Protein AF-A0A5C7PHP4-F1 (afdb_monomer_lite)

pLDDT: mean 81.14, std 15.87, range [39.16, 95.44]

Sequence (72 aa):
MNVLLHPRRLRPLPSAIGEEFAISTAHELVGLYNSLRRAGGVPAHELEAAREAAARWCRRAGLTFNPDEETP

Foldseek 3Di:
DDDDDDPPPDDPDDVVVQLVVLVVQLVVLLVVLVCLVPPPPRDPVVNVVSVVSNCVSCVSNVHDDDNPDDPD

Radius of gyration: 17.44 Å; chains: 1; bounding box: 55×24×30 Å

Structure (mmCIF, N/CA/C/O backbone):
data_AF-A0A5C7PHP4-F1
#
_entry.id   AF-A0A5C7PHP4-F1
#
loop_
_atom_site.group_PDB
_atom_site.id
_atom_site.type_symbol
_atom_site.label_atom_id
_atom_site.label_alt_id
_atom_site.label_comp_id
_atom_site.label_asym_id
_atom_site.label_entity_id
_atom_site.label_seq_id
_atom_site.pdbx_PDB_ins_code
_atom_site.Cartn_x
_atom_site.Cartn_y
_atom_site.Cartn_z
_atom_site.occupancy
_atom_site.B_iso_or_equiv
_atom_site.auth_seq_id
_atom_site.auth_comp_id
_atom_site.auth_asym_id
_atom_site.auth_atom_id
_atom_site.pdbx_PDB_model_num
ATOM 1 N N . MET A 1 1 ? -41.550 9.711 -19.602 1.00 39.16 1 MET A N 1
ATOM 2 C CA . MET A 1 1 ? -41.732 9.607 -18.139 1.00 39.16 1 MET A CA 1
ATOM 3 C C . MET A 1 1 ? -40.373 9.878 -17.501 1.00 39.16 1 MET A C 1
ATOM 5 O O . MET A 1 1 ? -39.508 9.020 -17.579 1.00 39.16 1 MET A O 1
ATOM 9 N N . ASN A 1 2 ? -40.123 11.103 -17.026 1.00 43.50 2 ASN A N 1
ATOM 10 C CA . ASN A 1 2 ? -38.819 11.501 -16.476 1.00 43.50 2 ASN A CA 1
ATOM 11 C C . ASN A 1 2 ? -38.766 11.148 -14.986 1.00 43.50 2 ASN A C 1
ATOM 13 O O . ASN A 1 2 ? -39.502 11.729 -14.192 1.00 43.50 2 ASN A O 1
ATOM 17 N N . VAL A 1 3 ? -37.917 10.190 -14.610 1.00 51.50 3 VAL A N 1
ATOM 18 C CA . VAL A 1 3 ? -37.680 9.832 -13.207 1.00 51.50 3 VAL A CA 1
ATOM 19 C C . VAL A 1 3 ? -36.623 10.783 -12.647 1.00 51.50 3 VAL A C 1
ATOM 21 O O . VAL A 1 3 ? -35.436 10.648 -12.931 1.00 51.50 3 VAL A O 1
ATOM 24 N N . LEU A 1 4 ? -37.061 11.764 -11.859 1.00 55.91 4 LEU A N 1
ATOM 25 C CA . LEU A 1 4 ? -36.181 12.615 -11.060 1.00 55.91 4 LEU A CA 1
ATOM 26 C C . LEU A 1 4 ? -35.619 11.789 -9.893 1.00 55.91 4 LEU A C 1
ATOM 28 O O . LEU A 1 4 ? -36.297 11.564 -8.892 1.00 55.91 4 LEU A O 1
ATOM 32 N N . LEU A 1 5 ? -34.379 11.313 -10.018 1.00 58.44 5 LEU A N 1
ATOM 33 C CA . LEU A 1 5 ? -33.646 10.707 -8.905 1.00 58.44 5 LEU A CA 1
ATOM 34 C C . LEU A 1 5 ? -33.076 11.825 -8.022 1.00 58.44 5 LEU A C 1
ATOM 36 O O . LEU A 1 5 ? -32.147 12.526 -8.417 1.00 58.44 5 LEU A O 1
ATOM 40 N N . HIS A 1 6 ? -33.627 12.000 -6.819 1.00 57.72 6 HIS A N 1
ATOM 41 C CA . HIS A 1 6 ? -33.043 12.899 -5.823 1.00 57.72 6 HIS A CA 1
ATOM 42 C C . HIS A 1 6 ? -31.613 12.456 -5.463 1.00 57.72 6 HIS A C 1
ATOM 44 O O . HIS A 1 6 ? -31.374 11.250 -5.324 1.00 57.72 6 HIS A O 1
ATOM 50 N N . PRO A 1 7 ? -30.670 13.397 -5.259 1.00 56.94 7 PRO A N 1
ATOM 51 C CA . PRO A 1 7 ? -29.312 13.068 -4.850 1.00 56.94 7 PRO A CA 1
ATOM 52 C C . PRO A 1 7 ? -29.362 12.380 -3.485 1.00 56.94 7 PRO A C 1
ATOM 54 O O . PRO A 1 7 ? -29.610 13.000 -2.448 1.00 56.94 7 PRO A O 1
ATOM 57 N N . ARG A 1 8 ? -29.165 11.060 -3.484 1.00 61.25 8 ARG A N 1
ATOM 58 C CA . ARG A 1 8 ? -29.049 10.282 -2.255 1.00 61.25 8 ARG A CA 1
ATOM 59 C C . ARG A 1 8 ? -27.775 10.734 -1.554 1.00 61.25 8 ARG A C 1
ATOM 61 O O . ARG A 1 8 ? -26.677 10.440 -2.014 1.00 61.25 8 ARG A O 1
ATOM 68 N N . ARG A 1 9 ? -27.930 11.451 -0.438 1.00 59.06 9 ARG A N 1
ATOM 69 C CA . ARG A 1 9 ? -26.843 11.680 0.518 1.00 59.06 9 ARG A CA 1
ATOM 70 C C . ARG A 1 9 ? -26.287 10.313 0.908 1.00 59.06 9 ARG A C 1
ATOM 72 O O . ARG A 1 9 ? -26.976 9.540 1.575 1.00 59.06 9 ARG A O 1
ATOM 79 N N . LEU A 1 10 ? -25.080 10.005 0.438 1.00 61.84 10 LEU A N 1
ATOM 80 C CA . LEU A 1 10 ? -24.341 8.828 0.871 1.00 61.84 10 LEU A CA 1
ATOM 81 C C . LEU A 1 10 ? -24.194 8.945 2.386 1.00 61.84 10 LEU A C 1
ATOM 83 O O . LEU A 1 10 ? -23.635 9.921 2.888 1.00 61.84 10 LEU A O 1
ATOM 87 N N . ARG A 1 11 ? -24.786 8.001 3.122 1.00 61.22 11 ARG A N 1
ATOM 88 C CA . ARG A 1 11 ? -24.580 7.942 4.567 1.00 61.22 11 ARG A CA 1
ATOM 89 C C . ARG A 1 11 ? -23.102 7.617 4.799 1.00 61.22 11 ARG A C 1
ATOM 91 O O . ARG A 1 11 ? -22.561 6.813 4.036 1.00 61.22 11 ARG A O 1
ATOM 98 N N . PRO A 1 12 ? -22.453 8.215 5.811 1.00 59.84 12 PRO A N 1
ATOM 99 C CA . PRO A 1 12 ? -21.116 7.797 6.199 1.00 59.84 12 PRO A CA 1
ATOM 100 C C . PRO A 1 12 ? -21.133 6.288 6.452 1.00 59.84 12 PRO A C 1
ATOM 102 O O . PRO A 1 12 ? -22.041 5.789 7.122 1.00 59.84 12 PRO A O 1
ATOM 105 N N . LEU A 1 13 ? -20.171 5.565 5.880 1.00 61.25 13 LEU A N 1
ATOM 106 C CA . LEU A 1 13 ? -19.978 4.158 6.213 1.00 61.25 13 LEU A CA 1
ATOM 107 C C . LEU A 1 13 ? -19.751 4.040 7.730 1.00 61.25 13 LEU A C 1
ATOM 109 O O . LEU A 1 13 ? -19.101 4.918 8.306 1.00 61.25 13 LEU A O 1
ATOM 113 N N . PRO A 1 14 ? -20.272 2.986 8.382 1.00 64.25 14 PRO A N 1
ATOM 114 C CA . PRO A 1 14 ? -19.933 2.686 9.768 1.00 64.25 14 PRO A CA 1
ATOM 115 C C . PRO A 1 14 ? -18.410 2.689 9.935 1.00 64.25 14 PRO A C 1
ATOM 117 O O . PRO A 1 14 ? -17.710 2.096 9.112 1.00 64.25 14 PRO A O 1
ATOM 120 N N . SER A 1 15 ? -17.901 3.354 10.976 1.00 61.66 15 SER A N 1
ATOM 121 C CA . SER A 1 15 ? -16.459 3.552 11.193 1.00 61.66 15 SE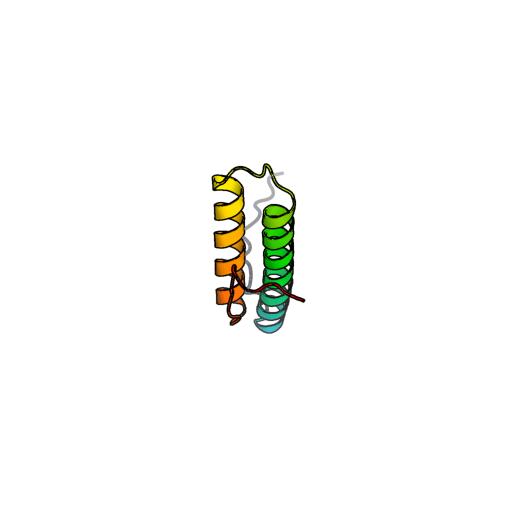R A CA 1
ATOM 122 C C . SER A 1 15 ? -15.670 2.243 11.146 1.00 61.66 15 SER A C 1
ATOM 124 O O . SER A 1 15 ? -14.642 2.198 10.486 1.00 61.66 15 SER A O 1
ATOM 126 N N . ALA A 1 16 ? -16.213 1.160 11.711 1.00 64.44 16 ALA A N 1
ATOM 127 C CA . ALA A 1 16 ? -15.598 -0.169 11.693 1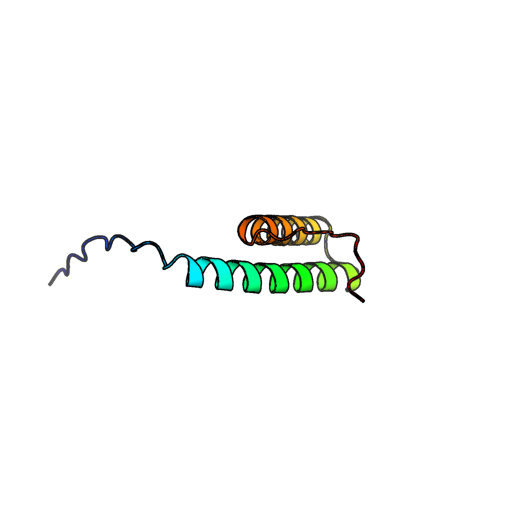.00 64.44 16 ALA A CA 1
ATOM 128 C C . ALA A 1 16 ? -15.370 -0.728 10.273 1.00 64.44 16 ALA A C 1
ATOM 130 O O . ALA A 1 16 ? -14.303 -1.255 9.983 1.00 64.44 16 ALA A O 1
ATOM 131 N N . ILE A 1 17 ? -16.335 -0.553 9.358 1.00 68.06 17 ILE A N 1
ATOM 132 C CA . ILE A 1 17 ? -16.195 -0.982 7.953 1.00 68.06 17 ILE A CA 1
ATOM 133 C C . ILE A 1 17 ? -15.170 -0.095 7.236 1.00 68.06 17 ILE A C 1
ATOM 135 O O . ILE A 1 17 ? -14.396 -0.569 6.409 1.00 68.06 17 ILE A O 1
ATOM 139 N N . GLY A 1 18 ? -15.154 1.203 7.554 1.00 77.31 18 GLY A N 1
ATOM 140 C CA . GLY A 1 18 ? -14.180 2.145 7.005 1.00 77.31 18 GLY A CA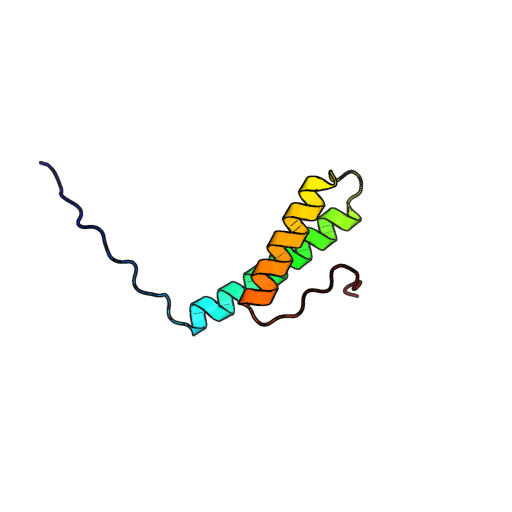 1
ATOM 141 C C . GLY A 1 18 ? -12.745 1.880 7.469 1.00 77.31 18 GLY A C 1
ATOM 142 O O . GLY A 1 18 ? -11.820 2.076 6.683 1.00 77.31 18 GLY A O 1
ATOM 143 N N . GLU A 1 19 ? -12.570 1.434 8.713 1.00 82.00 19 GLU A N 1
ATOM 144 C CA . GLU A 1 19 ? -11.280 1.075 9.311 1.00 82.00 19 GLU A CA 1
ATOM 145 C C . GLU A 1 19 ? -10.748 -0.246 8.751 1.00 82.00 19 GLU A C 1
ATOM 147 O O . GLU A 1 19 ? -9.623 -0.274 8.255 1.00 82.00 19 GLU A O 1
ATOM 152 N N . GLU A 1 20 ? -11.559 -1.308 8.733 1.00 86.25 20 GLU A N 1
ATOM 153 C CA . GLU A 1 20 ? -11.161 -2.607 8.170 1.00 86.25 20 GLU A CA 1
ATOM 154 C C . GLU A 1 20 ? -10.792 -2.482 6.685 1.00 86.25 20 GLU A C 1
ATOM 156 O O . GLU A 1 20 ? -9.744 -2.967 6.252 1.00 86.25 20 GLU A O 1
ATOM 161 N N . PHE A 1 21 ? -11.595 -1.736 5.921 1.00 88.62 21 PHE A N 1
ATOM 162 C CA . PHE A 1 21 ? -11.298 -1.441 4.522 1.00 88.62 21 PHE A CA 1
ATOM 163 C C . PHE A 1 21 ? -10.000 -0.640 4.359 1.00 88.62 21 PHE A C 1
ATOM 165 O O . PHE A 1 21 ? -9.219 -0.905 3.444 1.00 88.62 21 PHE A O 1
ATOM 172 N N . ALA A 1 22 ? -9.739 0.336 5.237 1.00 88.94 22 ALA A N 1
ATOM 173 C CA . ALA A 1 22 ? -8.503 1.109 5.185 1.00 88.94 22 ALA A CA 1
ATOM 174 C C . ALA A 1 22 ? -7.272 0.246 5.480 1.00 88.94 22 ALA A C 1
ATOM 176 O O . ALA A 1 22 ? -6.259 0.405 4.799 1.00 88.94 22 ALA A O 1
ATOM 177 N N . ILE A 1 23 ? -7.371 -0.675 6.441 1.00 91.06 23 ILE A N 1
ATOM 178 C CA . ILE A 1 23 ? -6.301 -1.616 6.789 1.00 91.06 23 ILE A CA 1
ATOM 179 C C . ILE A 1 23 ? -6.034 -2.581 5.628 1.00 91.06 23 ILE A C 1
ATOM 181 O O . ILE A 1 23 ? -4.880 -2.719 5.217 1.00 91.06 23 ILE A O 1
ATOM 185 N N . SER A 1 24 ? -7.070 -3.210 5.054 1.00 93.00 24 SER A N 1
ATOM 186 C CA . SER A 1 24 ? -6.876 -4.152 3.938 1.00 93.00 24 SER A CA 1
ATOM 187 C C . SER A 1 24 ? -6.262 -3.451 2.723 1.00 93.00 24 SER A C 1
ATOM 189 O O . SER A 1 24 ? -5.274 -3.928 2.165 1.00 93.00 24 SER A O 1
ATOM 191 N N . THR A 1 25 ? -6.776 -2.265 2.383 1.00 92.62 25 THR A N 1
ATOM 192 C CA . THR A 1 25 ? -6.270 -1.466 1.260 1.00 92.62 25 THR A CA 1
ATOM 193 C C . THR A 1 25 ? -4.820 -1.038 1.493 1.00 92.62 25 THR A C 1
ATOM 195 O O . THR A 1 25 ? -4.013 -1.046 0.564 1.00 92.62 25 THR A O 1
ATOM 198 N N . ALA A 1 26 ? -4.458 -0.675 2.729 1.00 93.56 26 ALA A N 1
ATOM 199 C CA . ALA A 1 26 ? -3.082 -0.334 3.073 1.00 93.56 26 ALA A CA 1
ATOM 200 C C . ALA A 1 26 ? -2.133 -1.518 2.830 1.00 93.56 26 ALA A C 1
ATOM 202 O O . ALA A 1 26 ? -1.115 -1.345 2.161 1.00 93.56 26 ALA A O 1
ATOM 203 N N . HIS A 1 27 ? -2.480 -2.720 3.299 1.00 92.56 27 HIS A N 1
ATOM 204 C CA . HIS A 1 27 ? -1.657 -3.915 3.086 1.00 92.56 27 HIS A CA 1
ATOM 205 C C . HIS A 1 27 ? -1.502 -4.277 1.603 1.00 92.56 27 HIS A C 1
ATOM 207 O O . HIS A 1 27 ? -0.387 -4.558 1.160 1.00 92.56 27 HIS A O 1
ATOM 213 N N . GLU A 1 28 ? -2.583 -4.223 0.821 1.00 94.50 28 GLU A N 1
ATOM 214 C CA . GLU A 1 28 ? -2.532 -4.496 -0.621 1.00 94.50 28 GLU A CA 1
ATOM 215 C C . GLU A 1 28 ? -1.591 -3.532 -1.353 1.00 94.50 28 GLU A C 1
ATOM 217 O O . GLU A 1 28 ? -0.755 -3.957 -2.153 1.00 94.50 28 GLU A O 1
ATOM 222 N N . LEU A 1 29 ? -1.674 -2.235 -1.047 1.00 94.81 29 LEU A N 1
ATOM 223 C CA . LEU A 1 29 ? -0.835 -1.222 -1.688 1.00 94.81 29 LEU A CA 1
ATOM 224 C C . LEU A 1 29 ? 0.635 -1.321 -1.275 1.00 94.81 29 LEU A C 1
ATOM 226 O O . LEU A 1 29 ? 1.513 -1.109 -2.111 1.00 94.81 29 LEU A O 1
ATOM 230 N N . VAL A 1 30 ? 0.919 -1.686 -0.022 1.00 94.19 30 VAL A N 1
ATOM 231 C CA . VAL A 1 30 ? 2.288 -1.992 0.424 1.00 94.19 30 VAL A CA 1
ATOM 232 C C . VAL A 1 30 ? 2.843 -3.206 -0.328 1.00 94.19 30 VAL A C 1
ATOM 234 O O . VAL A 1 30 ? 3.982 -3.171 -0.800 1.00 94.19 30 VAL A O 1
ATOM 237 N N . GLY A 1 31 ? 2.042 -4.262 -0.497 1.00 92.69 31 GLY A N 1
ATOM 238 C CA . GLY A 1 31 ? 2.421 -5.445 -1.275 1.00 92.69 31 GLY A CA 1
ATOM 239 C C . GLY A 1 31 ? 2.683 -5.126 -2.751 1.00 92.69 31 GLY A C 1
ATOM 240 O O . GLY A 1 31 ? 3.680 -5.582 -3.322 1.00 92.69 31 GLY A O 1
ATOM 241 N N . LEU A 1 32 ? 1.840 -4.285 -3.356 1.00 92.44 32 LEU A N 1
ATOM 242 C CA . LEU A 1 32 ? 2.017 -3.801 -4.725 1.00 92.44 32 LEU A CA 1
ATOM 243 C C . LEU A 1 32 ? 3.306 -2.986 -4.871 1.00 92.44 32 LEU A C 1
ATOM 245 O O . LEU A 1 32 ? 4.102 -3.272 -5.763 1.00 92.44 32 LEU A O 1
ATOM 249 N N . TYR A 1 33 ? 3.541 -2.013 -3.986 1.00 93.12 33 TYR A N 1
ATOM 250 C CA . TYR A 1 33 ? 4.760 -1.201 -3.992 1.00 93.12 33 TYR A CA 1
ATOM 251 C C . TYR A 1 33 ? 6.018 -2.074 -3.924 1.00 93.12 33 TYR A C 1
ATOM 253 O O . TYR A 1 33 ? 6.928 -1.918 -4.737 1.00 93.12 33 TYR A O 1
ATOM 261 N N . ASN A 1 34 ? 6.050 -3.043 -3.006 1.00 91.56 34 ASN A N 1
ATOM 262 C CA . ASN A 1 34 ? 7.180 -3.960 -2.879 1.00 91.56 34 ASN A CA 1
ATOM 263 C C . ASN A 1 34 ? 7.372 -4.832 -4.124 1.00 91.56 34 ASN A C 1
ATOM 265 O O . ASN A 1 34 ? 8.505 -5.052 -4.550 1.00 91.56 34 ASN A O 1
ATOM 269 N N . SER A 1 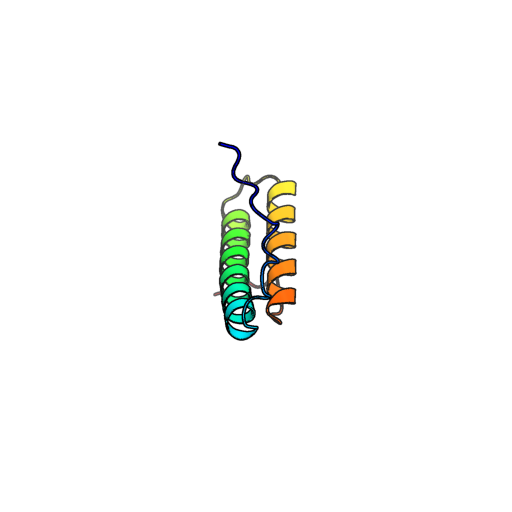35 ? 6.281 -5.291 -4.735 1.00 91.81 35 SER A N 1
ATOM 270 C CA . SER A 1 35 ? 6.335 -6.069 -5.975 1.00 91.81 35 SER A CA 1
ATOM 271 C C . SER A 1 35 ? 6.906 -5.242 -7.130 1.00 91.81 35 SER A C 1
ATOM 273 O O . SER A 1 35 ? 7.809 -5.704 -7.824 1.00 91.81 35 SER A O 1
ATOM 275 N N . LEU A 1 36 ? 6.454 -3.993 -7.286 1.00 91.69 36 LEU A N 1
ATOM 276 C CA . LEU A 1 36 ? 6.970 -3.053 -8.288 1.00 91.69 36 LEU A CA 1
ATOM 277 C C . LEU A 1 36 ? 8.450 -2.726 -8.056 1.00 91.69 36 LEU A C 1
ATOM 279 O O . LEU A 1 36 ? 9.242 -2.738 -8.997 1.00 91.69 36 LEU A O 1
ATOM 283 N N . ARG A 1 37 ? 8.847 -2.504 -6.798 1.00 90.44 37 ARG A N 1
ATOM 284 C CA . ARG A 1 37 ? 10.245 -2.258 -6.414 1.00 90.44 37 ARG A CA 1
ATOM 285 C C . ARG A 1 37 ? 11.162 -3.423 -6.807 1.00 90.44 37 ARG A C 1
ATOM 287 O O . ARG A 1 37 ? 12.283 -3.184 -7.247 1.00 90.44 37 ARG A O 1
ATOM 294 N N . ARG A 1 38 ? 10.690 -4.669 -6.662 1.00 90.12 38 ARG A N 1
ATOM 295 C CA . ARG A 1 38 ? 11.456 -5.894 -6.970 1.00 90.12 38 ARG A CA 1
ATOM 296 C C . ARG A 1 38 ? 11.452 -6.276 -8.451 1.00 90.12 38 ARG A C 1
ATOM 298 O O . ARG A 1 38 ? 12.409 -6.897 -8.898 1.00 90.12 38 ARG A O 1
ATOM 305 N N . ALA A 1 39 ? 10.404 -5.934 -9.202 1.00 88.88 39 ALA A N 1
ATOM 306 C CA . ALA A 1 39 ? 10.233 -6.375 -10.588 1.00 88.88 39 ALA A CA 1
ATOM 307 C C . ALA A 1 39 ? 11.335 -5.873 -11.542 1.00 88.88 39 ALA A C 1
ATOM 309 O O . ALA A 1 39 ? 11.614 -6.534 -12.540 1.00 88.88 39 ALA A O 1
ATOM 310 N N . GLY A 1 40 ? 11.986 -4.748 -11.222 1.00 79.75 40 GLY A N 1
ATOM 311 C CA . GLY A 1 40 ? 12.985 -4.115 -12.086 1.00 79.75 40 GLY A CA 1
ATOM 312 C C . GLY A 1 40 ? 12.358 -3.519 -13.355 1.00 79.75 40 GLY A C 1
ATOM 313 O O . GLY A 1 40 ? 11.397 -4.039 -13.908 1.00 79.75 40 GLY A O 1
ATOM 314 N N . GLY A 1 41 ? 12.863 -2.376 -13.821 1.00 88.81 41 GLY A N 1
ATOM 315 C CA . GLY A 1 41 ? 12.332 -1.723 -15.030 1.00 88.81 41 GLY A CA 1
ATOM 316 C C . GLY A 1 41 ? 10.995 -0.988 -14.854 1.00 88.81 41 GLY A C 1
ATOM 317 O O . GLY A 1 41 ? 10.473 -0.459 -15.832 1.00 88.81 41 GLY A O 1
ATOM 318 N N . VAL A 1 42 ? 10.466 -0.898 -13.628 1.00 91.25 42 VAL A N 1
ATOM 319 C CA . VAL A 1 42 ? 9.327 -0.023 -13.315 1.00 91.25 42 VAL A CA 1
ATOM 320 C C . VAL A 1 42 ? 9.773 1.442 -13.412 1.00 91.25 42 VAL A C 1
ATOM 322 O O . VAL A 1 42 ? 10.787 1.808 -12.805 1.00 91.25 42 VAL A O 1
ATOM 325 N N . PRO A 1 43 ? 9.049 2.303 -14.150 1.00 95.25 43 PRO A N 1
ATOM 326 C CA . PRO A 1 43 ? 9.354 3.725 -14.209 1.00 95.25 43 PRO A CA 1
ATOM 327 C C . PRO A 1 43 ? 9.331 4.370 -12.818 1.00 95.25 43 PRO A C 1
ATOM 329 O O . PRO A 1 43 ? 8.425 4.133 -12.021 1.00 95.25 43 PRO A O 1
ATOM 332 N N . ALA A 1 44 ? 10.290 5.259 -12.543 1.00 91.75 44 ALA A N 1
ATOM 333 C CA . ALA A 1 44 ? 10.423 5.895 -11.228 1.00 91.75 44 ALA A CA 1
ATOM 334 C C . ALA A 1 44 ? 9.145 6.622 -10.764 1.00 91.75 44 ALA A C 1
ATOM 336 O O . ALA A 1 44 ? 8.820 6.608 -9.582 1.00 91.75 44 ALA A O 1
ATOM 337 N N . HIS A 1 45 ? 8.391 7.217 -11.693 1.00 93.44 45 HIS A N 1
ATOM 338 C CA . HIS A 1 45 ? 7.146 7.917 -11.374 1.00 93.44 45 HIS A CA 1
ATOM 339 C C . HIS A 1 45 ? 6.003 6.969 -10.976 1.00 93.44 45 HIS A C 1
ATOM 341 O O . HIS A 1 45 ? 5.175 7.338 -10.149 1.00 93.44 45 HIS A O 1
ATOM 347 N N . GLU A 1 46 ? 5.957 5.749 -11.520 1.00 92.81 46 GLU A N 1
ATOM 348 C CA . GLU A 1 46 ? 4.971 4.739 -11.117 1.00 92.81 46 GLU A CA 1
ATOM 349 C C . GLU A 1 46 ? 5.302 4.177 -9.736 1.00 92.81 46 GLU A C 1
ATOM 351 O O . GLU A 1 46 ? 4.411 3.993 -8.905 1.00 92.81 46 GLU A O 1
ATOM 356 N N . LEU A 1 47 ? 6.594 3.968 -9.465 1.00 93.56 47 LEU A N 1
ATOM 357 C CA . LEU A 1 47 ? 7.058 3.541 -8.151 1.00 93.56 47 LEU A CA 1
ATOM 358 C C . LEU A 1 47 ? 6.759 4.602 -7.080 1.00 93.56 47 LEU A C 1
ATOM 360 O O . LEU A 1 47 ? 6.298 4.252 -5.993 1.00 93.56 47 LEU A O 1
ATOM 364 N N . GLU A 1 48 ? 6.951 5.886 -7.395 1.00 93.88 48 GLU A N 1
ATOM 365 C CA . GLU A 1 48 ? 6.600 6.987 -6.489 1.00 93.88 48 GLU A CA 1
ATOM 366 C C . GLU A 1 48 ? 5.084 7.084 -6.278 1.00 93.88 48 GLU A C 1
ATOM 368 O O . GLU A 1 48 ? 4.630 7.183 -5.140 1.00 93.88 48 GLU A O 1
ATOM 373 N N . ALA A 1 49 ? 4.278 6.948 -7.336 1.00 94.06 49 ALA A N 1
ATOM 374 C CA . ALA A 1 49 ? 2.820 6.940 -7.213 1.00 94.06 49 ALA A CA 1
ATOM 375 C C . ALA A 1 49 ? 2.317 5.785 -6.326 1.00 94.06 49 ALA A C 1
ATOM 377 O O . ALA A 1 49 ? 1.427 5.977 -5.489 1.00 94.06 49 ALA A O 1
ATOM 378 N N . ALA A 1 50 ? 2.907 4.594 -6.464 1.00 93.44 50 ALA A N 1
ATOM 379 C CA . ALA A 1 50 ? 2.608 3.453 -5.603 1.00 93.44 50 ALA A CA 1
ATOM 380 C C . ALA A 1 50 ? 3.025 3.715 -4.145 1.00 93.44 50 ALA A C 1
ATOM 382 O O . ALA A 1 50 ? 2.254 3.429 -3.224 1.00 93.44 50 ALA A O 1
ATOM 383 N N . ARG A 1 51 ? 4.202 4.321 -3.932 1.00 94.50 51 ARG A N 1
ATOM 384 C CA . ARG A 1 51 ? 4.708 4.715 -2.608 1.00 94.50 51 ARG A CA 1
ATOM 385 C C . ARG A 1 51 ? 3.771 5.704 -1.917 1.00 94.50 51 ARG A C 1
ATOM 387 O O . ARG A 1 51 ? 3.391 5.498 -0.765 1.00 94.50 51 ARG A O 1
ATOM 394 N N . GLU A 1 52 ? 3.357 6.753 -2.622 1.00 95.44 52 GLU A N 1
ATOM 395 C CA . GLU A 1 52 ? 2.427 7.763 -2.112 1.00 95.44 52 GLU A CA 1
ATOM 396 C C . GLU A 1 52 ? 1.050 7.170 -1.794 1.00 95.44 52 GLU A C 1
ATOM 398 O O . GLU A 1 52 ? 0.443 7.499 -0.766 1.00 95.44 52 GLU A O 1
ATOM 403 N N . ALA A 1 53 ? 0.553 6.279 -2.658 1.00 93.94 53 ALA A N 1
ATOM 404 C CA . ALA A 1 53 ? -0.714 5.593 -2.447 1.00 93.94 53 ALA A CA 1
ATOM 405 C C . ALA A 1 53 ? -0.674 4.722 -1.183 1.00 93.94 53 ALA A C 1
ATOM 407 O O . ALA A 1 53 ? -1.565 4.859 -0.338 1.00 93.94 53 ALA A O 1
ATOM 408 N N . ALA A 1 54 ? 0.365 3.898 -1.020 1.00 93.69 54 ALA A N 1
ATOM 409 C CA . ALA A 1 54 ? 0.569 3.076 0.171 1.00 93.69 54 ALA A CA 1
ATOM 410 C C . ALA A 1 54 ? 0.674 3.943 1.437 1.00 93.69 54 ALA A C 1
ATOM 412 O O . ALA A 1 54 ? -0.101 3.762 2.376 1.00 93.69 54 ALA A O 1
ATOM 413 N N . ALA A 1 55 ? 1.525 4.975 1.427 1.00 94.06 55 ALA A N 1
ATOM 414 C CA . ALA A 1 55 ? 1.706 5.888 2.558 1.00 94.06 55 ALA A CA 1
ATOM 415 C C . ALA A 1 55 ? 0.400 6.581 2.988 1.00 94.06 55 ALA A C 1
ATOM 417 O O . ALA A 1 55 ? 0.122 6.752 4.180 1.00 94.06 55 ALA A O 1
ATOM 418 N N . ARG A 1 56 ? -0.426 7.001 2.024 1.00 93.75 56 ARG A N 1
ATOM 419 C CA . ARG A 1 56 ? -1.724 7.634 2.294 1.00 93.75 56 ARG A CA 1
ATOM 420 C C . ARG A 1 56 ? -2.692 6.670 2.978 1.00 93.75 56 ARG A C 1
ATOM 422 O O . ARG A 1 56 ? -3.366 7.082 3.923 1.00 93.75 56 ARG A O 1
ATOM 429 N N . TRP A 1 57 ? -2.770 5.427 2.513 1.00 93.25 57 TRP A N 1
ATOM 430 C CA . TRP A 1 57 ? -3.677 4.434 3.088 1.00 93.25 57 TRP A CA 1
ATOM 431 C C . TRP A 1 57 ? -3.188 3.903 4.434 1.00 93.25 57 TRP A C 1
ATOM 433 O O . TRP A 1 57 ? -4.002 3.807 5.347 1.00 93.25 57 TRP A O 1
ATOM 443 N N . CYS A 1 58 ? -1.880 3.708 4.620 1.00 93.19 58 CYS A N 1
ATOM 444 C CA . CYS A 1 58 ? -1.310 3.401 5.933 1.00 93.19 58 CYS A CA 1
ATOM 445 C C . CYS A 1 58 ? -1.645 4.494 6.957 1.00 93.19 58 CYS A C 1
ATOM 447 O O . CYS A 1 58 ? -2.188 4.181 8.012 1.00 93.19 58 CYS A O 1
ATOM 449 N N . ARG A 1 59 ? -1.467 5.784 6.620 1.00 91.94 59 ARG A N 1
ATOM 450 C CA . ARG A 1 59 ? -1.885 6.889 7.509 1.00 91.94 59 ARG A CA 1
ATOM 451 C C . ARG A 1 59 ? -3.374 6.849 7.845 1.00 91.94 59 ARG A C 1
ATOM 453 O O . ARG A 1 59 ? -3.742 7.098 8.987 1.00 91.94 59 ARG A O 1
ATOM 460 N N . ARG A 1 60 ? -4.229 6.538 6.866 1.00 89.12 60 ARG A N 1
ATOM 461 C CA . ARG A 1 60 ? -5.681 6.422 7.073 1.00 89.12 60 ARG A CA 1
ATOM 462 C C . ARG A 1 60 ? -6.052 5.242 7.976 1.00 89.12 60 ARG A C 1
ATOM 464 O O . ARG A 1 60 ? -7.030 5.341 8.705 1.00 89.12 60 ARG A O 1
ATOM 471 N N . ALA A 1 61 ? -5.276 4.167 7.921 1.00 89.31 61 ALA A N 1
ATOM 472 C CA . ALA A 1 61 ? -5.430 2.971 8.740 1.00 89.31 61 ALA A CA 1
ATOM 473 C C . ALA A 1 61 ? -4.738 3.068 10.116 1.00 89.31 61 ALA A C 1
ATOM 475 O O . ALA A 1 61 ? -4.834 2.135 10.905 1.00 89.31 61 ALA A O 1
ATOM 476 N N . GLY A 1 62 ? -4.013 4.158 10.406 1.00 90.75 62 GLY A N 1
ATOM 477 C CA . GLY A 1 62 ? -3.203 4.281 11.626 1.00 90.75 62 GLY A CA 1
ATOM 478 C C . GLY A 1 62 ? -1.940 3.408 11.633 1.00 90.75 62 GLY A C 1
ATOM 479 O O . GLY A 1 62 ? -1.392 3.135 12.696 1.00 90.75 62 GLY A O 1
ATOM 480 N N . LEU A 1 63 ? -1.479 2.969 10.460 1.00 89.88 63 LEU A N 1
ATOM 481 C CA . LEU A 1 63 ? -0.292 2.136 10.273 1.00 89.88 63 LEU A CA 1
ATOM 482 C C . LEU A 1 63 ? 0.927 2.985 9.896 1.00 89.88 63 LEU A C 1
ATOM 484 O O . LEU A 1 63 ? 0.822 3.976 9.165 1.00 89.88 63 LEU A O 1
ATOM 488 N N . THR A 1 64 ? 2.106 2.543 10.326 1.00 90.75 64 THR A N 1
ATOM 489 C CA . THR A 1 64 ? 3.384 3.094 9.863 1.00 90.75 64 THR A CA 1
ATOM 490 C C . THR A 1 64 ? 3.765 2.436 8.541 1.00 90.75 64 THR A C 1
ATOM 492 O O . THR A 1 64 ? 3.830 1.214 8.452 1.00 90.75 64 THR A O 1
ATOM 495 N N . PHE A 1 65 ? 4.024 3.241 7.511 1.00 90.25 65 PHE A N 1
ATOM 496 C CA . PHE A 1 65 ? 4.573 2.7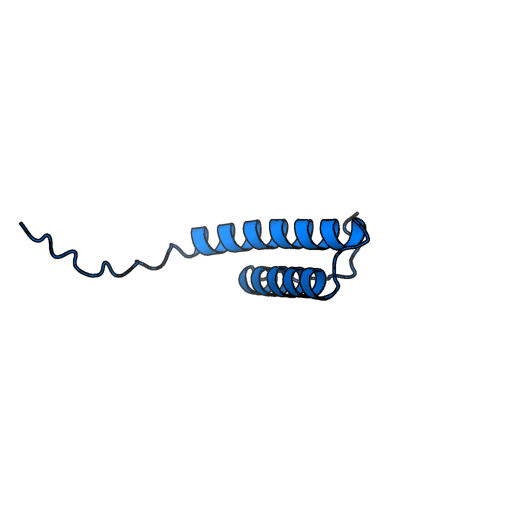59 6.246 1.00 90.25 65 PHE A CA 1
ATOM 497 C C . PHE A 1 65 ? 6.081 2.988 6.217 1.00 90.25 65 PHE A C 1
ATOM 499 O O . PHE A 1 65 ? 6.522 4.137 6.264 1.00 90.25 65 PHE A O 1
ATOM 506 N N . ASN A 1 66 ? 6.849 1.905 6.113 1.00 87.12 66 ASN A N 1
ATOM 507 C CA . ASN A 1 66 ? 8.296 1.949 5.966 1.00 87.12 66 ASN A CA 1
ATOM 508 C C . ASN A 1 66 ? 8.690 1.345 4.602 1.00 87.12 66 ASN A C 1
ATOM 510 O O . ASN A 1 66 ? 8.676 0.124 4.452 1.00 87.12 66 ASN A O 1
ATOM 514 N N . PRO A 1 67 ? 8.975 2.172 3.579 1.00 76.94 67 PRO A N 1
ATOM 515 C CA . PRO A 1 67 ? 9.254 1.693 2.222 1.00 76.94 67 PRO A CA 1
ATOM 516 C C . PRO A 1 67 ? 10.580 0.924 2.106 1.00 76.94 67 PRO A C 1
ATOM 518 O O . PRO A 1 67 ? 10.748 0.147 1.165 1.00 76.94 67 PRO A O 1
ATOM 521 N N . ASP A 1 68 ? 11.492 1.131 3.058 1.00 76.50 68 ASP A N 1
ATOM 522 C CA . ASP A 1 68 ? 12.821 0.515 3.089 1.00 76.50 68 ASP A CA 1
ATOM 523 C C . ASP A 1 68 ? 12.862 -0.755 3.955 1.00 76.50 68 ASP A C 1
ATOM 525 O O . ASP A 1 68 ? 13.869 -1.462 3.980 1.00 76.50 68 ASP A O 1
ATOM 529 N N . GLU A 1 69 ? 11.770 -1.070 4.655 1.00 71.81 69 GLU A N 1
ATOM 530 C CA . GLU A 1 69 ? 11.651 -2.298 5.436 1.00 71.81 69 GLU A CA 1
ATOM 531 C C . GLU A 1 69 ? 11.423 -3.474 4.491 1.00 71.81 69 GLU A C 1
ATOM 533 O O . GLU A 1 69 ? 10.368 -3.609 3.862 1.00 71.81 69 GLU A O 1
ATOM 538 N N . GLU A 1 70 ? 12.427 -4.341 4.367 1.00 56.41 70 GLU A N 1
ATOM 539 C CA . GLU A 1 70 ? 12.216 -5.649 3.765 1.00 56.41 70 GLU A CA 1
ATOM 540 C C . GLU A 1 70 ? 11.278 -6.433 4.675 1.00 56.41 70 GLU A C 1
ATOM 542 O O . GLU A 1 70 ? 11.662 -6.916 5.737 1.00 56.41 70 GLU A O 1
ATOM 547 N N . THR A 1 71 ? 10.013 -6.519 4.265 1.00 54.84 71 THR A N 1
ATOM 548 C CA . THR A 1 71 ? 9.077 -7.471 4.852 1.00 54.84 71 THR A CA 1
ATOM 549 C C . THR A 1 71 ? 9.670 -8.868 4.612 1.00 54.84 71 THR A C 1
ATOM 551 O O . THR A 1 71 ? 9.910 -9.186 3.438 1.00 54.84 71 THR A O 1
ATOM 554 N N . PRO A 1 72 ? 9.985 -9.632 5.679 1.00 48.34 72 PRO A N 1
ATOM 555 C CA . PRO A 1 72 ? 10.670 -10.921 5.581 1.00 48.34 72 PRO A CA 1
ATOM 556 C C . PRO A 1 72 ? 9.865 -11.971 4.808 1.00 4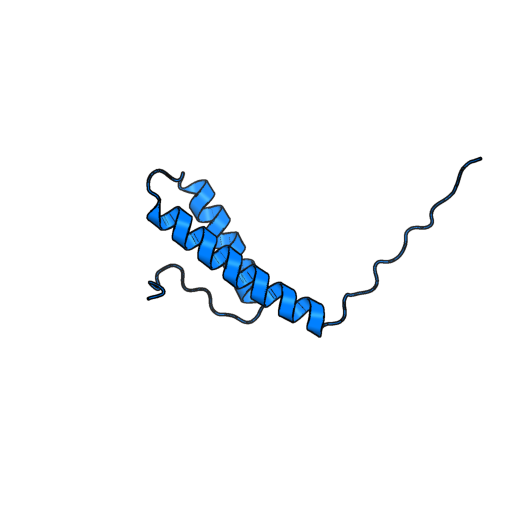8.34 72 PRO A C 1
ATOM 558 O O . PRO A 1 72 ? 8.616 -11.870 4.774 1.00 48.34 72 PRO A O 1
#

Secondary structure (DSSP, 8-state):
---------PPPPPHHHHHHHHHHHHHHHHHHHHHHHHHS---HHHHHHHHHHHHHHHHHHTPPP-TT----